Protein AF-A0A1H8T013-F1 (afdb_monomer_lite)

Organism: NCBI:txid310780

Structure (mmCIF, N/CA/C/O backbone):
data_AF-A0A1H8T013-F1
#
_entry.id   AF-A0A1H8T013-F1
#
loop_
_atom_site.group_PDB
_atom_site.id
_atom_site.type_symbol
_atom_site.label_atom_id
_atom_site.label_alt_id
_atom_site.label_comp_id
_atom_site.label_asym_id
_atom_site.label_entity_id
_atom_site.label_seq_id
_atom_site.pdbx_PDB_ins_code
_atom_site.Cartn_x
_atom_site.Cartn_y
_atom_site.Cartn_z
_atom_site.occupancy
_atom_site.B_iso_or_equiv
_atom_site.auth_seq_id
_atom_site.auth_comp_id
_atom_site.auth_asym_id
_atom_site.auth_atom_id
_atom_site.pdbx_PDB_model_num
ATOM 1 N N . MET A 1 1 ? -24.773 12.239 -1.784 1.00 39.53 1 MET A N 1
ATOM 2 C CA . MET A 1 1 ? -23.757 11.631 -2.668 1.00 39.53 1 MET A CA 1
ATOM 3 C C . MET A 1 1 ? -22.928 10.691 -1.816 1.00 39.53 1 MET A C 1
ATOM 5 O O . MET A 1 1 ? -22.227 11.164 -0.933 1.00 39.53 1 MET A O 1
ATOM 9 N N . THR A 1 2 ? -23.080 9.380 -1.981 1.00 47.06 2 THR A N 1
ATOM 10 C CA . THR A 1 2 ? -22.228 8.392 -1.308 1.00 47.06 2 THR A CA 1
ATOM 11 C C . THR A 1 2 ? -20.839 8.498 -1.925 1.00 47.06 2 THR A C 1
ATOM 13 O O . THR A 1 2 ? -20.677 8.223 -3.112 1.00 47.06 2 THR A O 1
ATOM 16 N N . ALA A 1 3 ? -19.857 8.979 -1.161 1.00 61.69 3 ALA A N 1
ATOM 17 C CA . ALA A 1 3 ? -18.471 8.973 -1.610 1.00 61.69 3 ALA A CA 1
ATOM 18 C C . ALA A 1 3 ? -18.067 7.518 -1.894 1.00 61.69 3 ALA A C 1
ATOM 20 O O . ALA A 1 3 ? -18.310 6.637 -1.067 1.00 61.69 3 ALA A O 1
ATOM 21 N N . ALA A 1 4 ? -17.520 7.257 -3.082 1.00 76.56 4 ALA A N 1
ATOM 22 C CA . ALA A 1 4 ? -17.025 5.932 -3.427 1.00 76.56 4 ALA A CA 1
ATOM 23 C C . ALA A 1 4 ? -15.920 5.518 -2.441 1.00 76.56 4 ALA A C 1
ATOM 25 O O . ALA A 1 4 ? -15.137 6.361 -1.997 1.00 76.56 4 ALA A O 1
ATOM 26 N N . ALA A 1 5 ? -15.865 4.231 -2.090 1.00 85.50 5 ALA A N 1
ATOM 27 C CA . ALA A 1 5 ? -14.829 3.713 -1.203 1.00 85.50 5 ALA A CA 1
ATOM 28 C C . ALA A 1 5 ? -13.432 3.985 -1.798 1.00 85.50 5 ALA A C 1
ATOM 30 O O . ALA A 1 5 ? -13.254 3.837 -3.013 1.00 85.50 5 ALA A O 1
ATOM 31 N N . PRO A 1 6 ? -12.441 4.374 -0.979 1.00 91.62 6 PRO A N 1
ATOM 32 C CA . PRO A 1 6 ? -11.098 4.622 -1.475 1.00 91.62 6 PRO A CA 1
ATOM 33 C C . PRO A 1 6 ? -10.482 3.332 -2.022 1.00 91.62 6 PRO A C 1
ATOM 35 O O . PRO A 1 6 ? -10.734 2.224 -1.539 1.00 91.62 6 PRO A O 1
ATOM 38 N N . THR A 1 7 ? -9.673 3.486 -3.067 1.00 95.00 7 THR A N 1
ATOM 39 C CA . THR A 1 7 ? -8.951 2.384 -3.706 1.00 95.00 7 THR A CA 1
ATOM 40 C C . THR A 1 7 ? -7.488 2.759 -3.868 1.00 95.00 7 THR A C 1
ATOM 42 O O . THR A 1 7 ? -7.144 3.935 -4.005 1.00 95.00 7 THR A O 1
ATOM 45 N N . VAL A 1 8 ? -6.610 1.757 -3.858 1.00 95.12 8 VAL A N 1
ATOM 46 C CA . VAL A 1 8 ? -5.171 1.981 -4.028 1.00 95.12 8 VAL A CA 1
ATOM 47 C C . VAL A 1 8 ? -4.845 2.575 -5.405 1.00 95.12 8 VAL A C 1
ATOM 49 O O . VAL A 1 8 ? -4.086 3.538 -5.441 1.00 95.12 8 VAL A O 1
ATOM 52 N N . PRO A 1 9 ? -5.450 2.134 -6.528 1.00 94.19 9 PRO A N 1
ATOM 53 C CA . PRO A 1 9 ? -5.269 2.811 -7.812 1.00 94.19 9 PRO A CA 1
ATOM 54 C C . PRO A 1 9 ? -5.625 4.304 -7.779 1.00 94.19 9 PRO A C 1
ATOM 56 O O . PRO A 1 9 ? -4.889 5.108 -8.341 1.00 94.19 9 PRO A O 1
ATOM 59 N N . ALA A 1 10 ? -6.700 4.691 -7.080 1.00 93.81 10 ALA A N 1
ATOM 60 C CA . ALA A 1 10 ? -7.063 6.102 -6.933 1.00 93.81 10 ALA A CA 1
ATOM 61 C C . ALA A 1 10 ? -6.021 6.882 -6.112 1.00 93.81 10 ALA A C 1
ATOM 63 O O . ALA A 1 10 ? -5.616 7.964 -6.517 1.00 93.81 10 ALA A O 1
ATOM 64 N N . LEU A 1 11 ? -5.518 6.308 -5.011 1.00 95.12 11 LEU A N 1
ATOM 65 C CA . LEU A 1 11 ? -4.422 6.894 -4.224 1.00 95.12 11 LEU A CA 1
ATOM 66 C C . LEU A 1 11 ? -3.159 7.139 -5.070 1.00 95.12 11 LEU A C 1
ATOM 68 O O . LEU A 1 11 ? -2.476 8.151 -4.900 1.00 95.12 11 LEU A O 1
ATOM 72 N N . LEU A 1 12 ? -2.818 6.199 -5.954 1.00 94.50 12 LEU A N 1
ATOM 73 C CA . LEU A 1 12 ? -1.638 6.306 -6.815 1.00 94.50 12 LEU A CA 1
ATOM 74 C C . LEU A 1 12 ? -1.825 7.344 -7.927 1.00 94.50 12 LEU A C 1
ATOM 76 O O . LEU A 1 12 ? -0.888 8.073 -8.235 1.00 94.50 12 LEU A O 1
ATOM 80 N N . ALA A 1 13 ? -3.035 7.457 -8.476 1.00 93.38 13 ALA A N 1
ATOM 81 C CA . ALA A 1 13 ? -3.362 8.436 -9.509 1.00 93.38 13 ALA A CA 1
ATOM 82 C C . ALA A 1 13 ? -3.541 9.870 -8.974 1.00 93.38 13 ALA A C 1
ATOM 84 O O . ALA A 1 13 ? -3.478 10.817 -9.755 1.00 93.38 13 ALA A O 1
ATOM 85 N N . GLU A 1 14 ? -3.770 10.045 -7.669 1.00 94.06 14 GLU A N 1
ATOM 86 C CA . GLU A 1 14 ? -4.036 11.357 -7.075 1.00 94.06 14 GLU A CA 1
ATOM 87 C C . GLU A 1 14 ? -2.832 12.305 -7.215 1.00 94.06 14 GLU A C 1
ATOM 89 O O . GLU A 1 14 ? -1.681 11.948 -6.923 1.00 94.06 14 GLU A O 1
ATOM 94 N N . GLU A 1 15 ? -3.091 13.549 -7.611 1.00 92.69 15 GLU A N 1
ATOM 95 C CA . GLU A 1 15 ? -2.061 14.580 -7.663 1.00 92.69 15 GLU A CA 1
ATOM 96 C C . GLU A 1 15 ? -1.769 15.110 -6.251 1.00 92.69 15 GLU A C 1
ATOM 98 O O . GLU A 1 15 ? -2.650 15.568 -5.520 1.00 92.69 15 GLU A O 1
ATOM 103 N N . LEU A 1 16 ? -0.505 15.031 -5.827 1.00 91.81 16 LEU A N 1
ATOM 104 C CA . LEU A 1 16 ? -0.115 15.500 -4.501 1.00 91.81 16 LEU A CA 1
ATOM 105 C C . LEU A 1 16 ? 0.118 17.008 -4.508 1.00 91.81 16 LEU A C 1
ATOM 107 O O . LEU A 1 16 ? 0.908 17.505 -5.309 1.00 91.81 16 LEU A O 1
ATOM 111 N N . SER A 1 17 ? -0.470 17.707 -3.531 1.00 91.25 17 SER A N 1
ATOM 112 C CA . SER A 1 17 ? -0.214 19.127 -3.291 1.00 91.25 17 SER A CA 1
ATOM 113 C C . SER A 1 17 ? 1.295 19.415 -3.217 1.00 91.25 17 SER A C 1
ATOM 115 O O . SER A 1 17 ? 1.960 18.888 -2.319 1.00 91.25 17 SER A O 1
ATOM 117 N N . PRO A 1 18 ? 1.857 20.254 -4.110 1.00 88.31 18 PRO A N 1
ATOM 118 C CA . PRO A 1 18 ? 3.301 20.489 -4.186 1.00 88.31 18 PRO A CA 1
ATOM 119 C C . PRO A 1 18 ? 3.900 21.046 -2.892 1.00 88.31 18 PRO A C 1
ATOM 121 O O . PRO A 1 18 ? 5.016 20.694 -2.520 1.00 88.31 18 PRO A O 1
ATOM 124 N N . SER A 1 19 ? 3.145 21.884 -2.181 1.00 91.94 19 SER A N 1
ATOM 125 C CA . SER A 1 19 ? 3.585 22.565 -0.961 1.00 91.94 19 SER A CA 1
ATOM 126 C C . SER A 1 19 ? 3.432 21.724 0.309 1.00 91.94 19 SER A C 1
ATOM 128 O O . SER A 1 19 ? 4.033 22.055 1.329 1.00 91.94 19 SER A O 1
ATOM 130 N N . ARG A 1 20 ? 2.643 20.640 0.276 1.00 91.94 20 ARG A N 1
ATOM 131 C CA . ARG A 1 20 ? 2.337 19.788 1.443 1.00 91.94 20 ARG A CA 1
ATOM 132 C C . ARG A 1 20 ? 2.311 18.298 1.084 1.00 91.94 20 ARG A C 1
ATOM 134 O O . ARG A 1 20 ? 1.490 17.555 1.608 1.00 91.94 20 ARG A O 1
ATOM 141 N N . ARG A 1 21 ? 3.208 17.844 0.199 1.00 91.56 21 ARG A N 1
ATOM 142 C CA . ARG A 1 21 ? 3.173 16.484 -0.383 1.00 91.56 21 ARG A CA 1
ATOM 143 C C . ARG A 1 21 ? 3.045 15.365 0.654 1.00 91.56 21 ARG A C 1
ATOM 145 O O . ARG A 1 21 ? 2.189 14.504 0.493 1.00 91.56 21 ARG A O 1
ATOM 152 N N . ALA A 1 22 ? 3.881 15.381 1.695 1.00 89.38 22 ALA A N 1
ATOM 153 C CA . ALA A 1 22 ? 3.889 14.338 2.725 1.00 89.38 22 ALA A CA 1
ATOM 154 C C . ALA A 1 22 ? 2.581 14.322 3.528 1.00 89.38 22 ALA A C 1
ATOM 156 O O . ALA A 1 22 ? 1.923 13.292 3.614 1.00 89.38 22 ALA A O 1
ATOM 157 N N . GLN A 1 23 ? 2.158 15.484 4.023 1.00 93.12 23 GLN A N 1
ATOM 158 C CA . GLN A 1 23 ? 0.925 15.602 4.795 1.00 93.12 23 GLN A CA 1
ATOM 159 C C . GLN A 1 23 ? -0.316 15.274 3.958 1.00 93.12 23 GLN A C 1
ATOM 161 O O . GLN A 1 23 ? -1.207 14.581 4.430 1.00 93.12 23 GLN A O 1
ATOM 166 N N . HIS A 1 24 ? -0.362 15.713 2.698 1.00 94.75 24 HIS A N 1
ATOM 167 C CA . HIS A 1 24 ? -1.460 15.364 1.803 1.00 94.75 24 HIS A CA 1
ATOM 168 C C . HIS A 1 24 ? -1.506 13.852 1.554 1.00 94.75 24 HIS A C 1
ATOM 170 O O . HIS A 1 24 ? -2.574 13.256 1.583 1.00 94.75 24 HIS A O 1
ATOM 176 N N . LEU A 1 25 ? -0.355 13.195 1.379 1.00 94.88 25 LEU A N 1
ATOM 177 C CA . LEU A 1 25 ? -0.296 11.740 1.244 1.00 94.88 25 LEU A CA 1
ATOM 178 C C . LEU A 1 25 ? -0.791 11.014 2.508 1.00 94.88 25 LEU A C 1
ATOM 180 O O . LEU A 1 25 ? -1.499 10.015 2.390 1.00 94.88 25 LEU A O 1
ATOM 184 N N . GLU A 1 26 ? -0.459 11.511 3.700 1.00 94.06 26 GLU A N 1
ATOM 185 C CA . GLU A 1 26 ? -0.996 10.987 4.964 1.00 94.06 26 GLU A CA 1
ATOM 186 C C . GLU A 1 26 ? -2.520 11.152 5.043 1.00 94.06 26 GLU A C 1
ATOM 188 O O . GLU A 1 26 ? -3.220 10.195 5.370 1.00 94.06 26 GLU A O 1
ATOM 193 N N . GLU A 1 27 ? -3.050 12.320 4.664 1.00 94.69 27 GLU A N 1
ATOM 194 C CA . GLU A 1 27 ? -4.494 12.581 4.583 1.00 94.69 27 GLU A CA 1
ATOM 195 C C . GLU A 1 27 ? -5.192 11.619 3.602 1.00 94.69 27 GLU A C 1
ATOM 197 O O . GLU A 1 27 ? -6.281 11.115 3.886 1.00 94.69 27 GLU A O 1
ATOM 202 N N . LEU A 1 28 ? -4.561 11.311 2.463 1.00 95.25 28 LEU A N 1
ATOM 203 C CA . LEU A 1 28 ? -5.073 10.325 1.510 1.00 95.25 28 LEU A CA 1
ATOM 204 C C . LEU A 1 28 ? -5.043 8.900 2.084 1.00 95.25 28 LEU A C 1
ATOM 206 O O . LEU A 1 28 ? -6.017 8.165 1.927 1.00 95.25 28 LEU A O 1
ATOM 210 N N . CYS A 1 29 ? -3.968 8.511 2.776 1.00 95.75 29 CYS A N 1
ATOM 211 C CA . CYS A 1 29 ? -3.873 7.208 3.444 1.00 95.75 29 CYS A CA 1
ATOM 212 C C . CYS A 1 29 ? -4.914 7.072 4.564 1.00 95.75 29 CYS A C 1
ATOM 214 O O . CYS A 1 29 ? -5.523 6.014 4.722 1.00 95.75 29 CYS A O 1
ATOM 216 N N . ALA A 1 30 ? -5.194 8.161 5.284 1.00 95.31 30 ALA A N 1
ATOM 217 C CA . ALA A 1 30 ? -6.197 8.191 6.337 1.00 95.31 30 ALA A CA 1
ATOM 218 C C . ALA A 1 30 ? -7.605 7.841 5.831 1.00 95.31 30 ALA A C 1
ATOM 220 O O . ALA A 1 30 ? -8.397 7.309 6.609 1.00 95.31 30 ALA A O 1
ATOM 221 N N . ARG A 1 31 ? -7.908 8.037 4.536 1.00 94.69 31 ARG A N 1
ATOM 222 C CA . ARG A 1 31 ? -9.196 7.640 3.932 1.00 94.69 31 ARG A CA 1
ATOM 223 C C . ARG A 1 31 ? -9.451 6.131 4.012 1.00 94.69 31 ARG A C 1
ATOM 225 O O . ARG A 1 31 ? -10.605 5.727 4.064 1.00 94.69 31 ARG A O 1
ATOM 232 N N . PHE A 1 32 ? -8.403 5.307 4.059 1.00 94.62 32 PHE A N 1
ATOM 233 C CA . PHE A 1 32 ? -8.524 3.849 4.197 1.00 94.62 32 PHE A CA 1
ATOM 234 C C . PHE A 1 32 ? -8.865 3.406 5.628 1.00 94.62 32 PHE A C 1
ATOM 236 O O . PHE A 1 32 ? -9.177 2.237 5.858 1.00 94.62 32 PHE A O 1
ATOM 243 N N . THR A 1 33 ? -8.818 4.320 6.600 1.00 94.25 33 THR A N 1
ATOM 244 C CA . THR A 1 33 ? -9.177 4.020 7.988 1.00 94.25 33 THR A CA 1
ATOM 245 C C . THR A 1 33 ? -10.658 3.657 8.070 1.00 94.25 33 THR A C 1
ATOM 247 O O . THR A 1 33 ? -11.517 4.411 7.621 1.00 94.25 33 THR A O 1
ATOM 250 N N . GLY A 1 34 ? -10.965 2.495 8.647 1.00 88.25 34 GLY A N 1
ATOM 251 C CA . GLY A 1 34 ? -12.335 1.976 8.743 1.00 88.25 34 GLY A CA 1
ATOM 252 C C . GLY A 1 34 ? -12.788 1.142 7.539 1.00 88.25 34 GLY A C 1
ATOM 253 O O . GLY A 1 34 ? -13.866 0.552 7.588 1.00 88.25 34 GLY A O 1
ATOM 254 N N . GLN A 1 35 ? -11.972 1.028 6.487 1.00 91.12 35 GLN A N 1
ATOM 255 C CA . GLN A 1 35 ? -12.196 0.049 5.424 1.00 91.12 35 GLN A CA 1
ATOM 256 C C . GLN A 1 35 ? -11.738 -1.345 5.887 1.00 91.12 35 GLN A C 1
ATOM 258 O O . GLN A 1 35 ? -10.725 -1.449 6.585 1.00 91.12 35 GLN A O 1
ATOM 263 N N . PRO A 1 36 ? -12.429 -2.434 5.492 1.00 94.06 36 PRO A N 1
ATOM 264 C CA . PRO A 1 36 ? -11.936 -3.783 5.741 1.00 94.06 36 PRO A CA 1
ATOM 265 C C . PRO A 1 36 ? -10.532 -3.963 5.160 1.00 94.06 36 PRO A C 1
ATOM 267 O O . PRO A 1 36 ? -10.309 -3.709 3.973 1.00 94.06 36 PRO A O 1
ATOM 270 N N . LEU A 1 37 ? -9.597 -4.416 5.996 1.00 93.94 37 LEU A N 1
ATOM 271 C CA . LEU A 1 37 ? -8.188 -4.550 5.628 1.00 93.94 37 LEU A CA 1
ATOM 272 C C . LEU A 1 37 ? -8.001 -5.427 4.383 1.00 93.94 37 LEU A C 1
ATOM 274 O O . LEU A 1 37 ? -7.237 -5.063 3.490 1.00 93.94 37 LEU A O 1
ATOM 278 N N . ASP A 1 38 ? -8.746 -6.530 4.284 1.00 94.06 38 ASP A N 1
ATOM 279 C CA . ASP A 1 38 ? -8.688 -7.452 3.145 1.00 94.06 38 ASP A CA 1
ATOM 280 C C . ASP A 1 38 ? -9.050 -6.772 1.819 1.00 94.06 38 ASP A C 1
ATOM 282 O O . ASP A 1 38 ? -8.417 -7.032 0.795 1.00 94.06 38 ASP A O 1
ATOM 286 N N . THR A 1 39 ? -10.009 -5.841 1.833 1.00 94.62 39 THR A N 1
ATOM 287 C CA . THR A 1 39 ? -10.392 -5.059 0.649 1.00 94.62 39 THR A CA 1
ATOM 288 C C . THR A 1 39 ? -9.243 -4.165 0.194 1.00 94.62 39 THR A C 1
ATOM 290 O O . THR A 1 39 ? -8.918 -4.118 -0.995 1.00 94.62 39 THR A O 1
ATOM 293 N N . THR A 1 40 ? -8.591 -3.478 1.134 1.00 95.50 40 THR A N 1
ATOM 294 C CA . THR A 1 40 ? -7.448 -2.609 0.829 1.00 95.50 40 THR A CA 1
ATOM 295 C C . THR A 1 40 ? -6.255 -3.418 0.325 1.00 95.50 40 THR A C 1
ATOM 297 O O . THR A 1 40 ? -5.623 -3.032 -0.657 1.00 95.50 40 THR A O 1
ATOM 300 N N . VAL A 1 41 ? -5.981 -4.577 0.933 1.00 96.19 41 VAL A N 1
ATOM 301 C CA . VAL A 1 41 ? -4.914 -5.498 0.507 1.00 96.19 41 VAL A CA 1
ATOM 302 C C . VAL A 1 41 ? -5.183 -6.062 -0.889 1.00 96.19 41 VAL A C 1
ATOM 304 O O . VAL A 1 41 ? -4.273 -6.096 -1.717 1.00 96.19 41 VAL A O 1
ATOM 307 N N . ALA A 1 42 ? -6.419 -6.464 -1.188 1.00 95.75 42 ALA A N 1
ATOM 308 C CA . ALA A 1 42 ? -6.795 -6.923 -2.523 1.00 95.75 42 ALA A CA 1
ATOM 309 C C . ALA A 1 42 ? -6.618 -5.812 -3.573 1.00 95.75 42 ALA A C 1
ATOM 311 O O . ALA A 1 42 ? -6.047 -6.052 -4.637 1.00 95.75 42 ALA A O 1
ATOM 312 N N . SER A 1 43 ? -7.034 -4.581 -3.250 1.00 95.19 43 SER A N 1
ATOM 313 C CA . SER A 1 43 ? -6.843 -3.413 -4.119 1.00 95.19 43 SER A CA 1
ATOM 314 C C . SER A 1 43 ? -5.361 -3.096 -4.352 1.00 95.19 43 SER A C 1
ATOM 316 O O . SER A 1 43 ? -4.970 -2.811 -5.484 1.00 95.19 43 SER A O 1
ATOM 318 N N . LEU A 1 44 ? -4.529 -3.20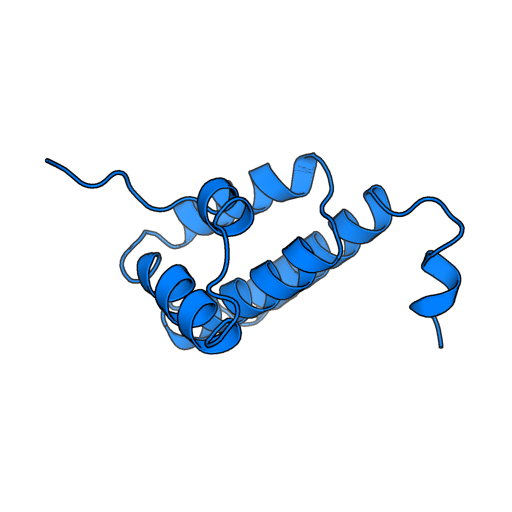1 -3.311 1.00 95.75 44 LEU A N 1
ATOM 319 C CA . LEU A 1 44 ? -3.079 -3.040 -3.406 1.00 95.75 44 LEU A CA 1
ATOM 320 C C . LEU A 1 44 ? -2.477 -4.083 -4.350 1.00 95.75 44 LEU A C 1
ATOM 322 O O . LEU A 1 44 ? -1.782 -3.726 -5.297 1.00 95.75 44 LEU A O 1
ATOM 326 N N . ARG A 1 45 ? -2.780 -5.366 -4.140 1.00 96.00 45 ARG A N 1
ATOM 327 C CA . ARG A 1 45 ? -2.249 -6.466 -4.961 1.00 96.00 45 ARG A CA 1
ATOM 328 C C . ARG A 1 45 ? -2.645 -6.356 -6.427 1.00 96.00 45 ARG A C 1
ATOM 330 O O . ARG A 1 45 ? -1.816 -6.616 -7.296 1.00 96.00 45 ARG A O 1
ATOM 337 N N . ALA A 1 46 ? -3.872 -5.917 -6.703 1.00 92.88 46 ALA A N 1
ATOM 338 C CA . ALA A 1 46 ? -4.313 -5.637 -8.064 1.00 92.88 46 ALA A CA 1
ATOM 339 C C . ALA A 1 46 ? -3.454 -4.546 -8.730 1.00 92.88 46 ALA A C 1
ATOM 341 O O . ALA A 1 46 ? -3.050 -4.707 -9.880 1.00 92.88 46 ALA A O 1
ATOM 342 N N . ALA A 1 47 ? -3.104 -3.478 -8.002 1.00 91.94 47 ALA A N 1
ATOM 343 C CA . ALA A 1 47 ? -2.218 -2.430 -8.512 1.00 91.94 47 ALA A CA 1
ATOM 344 C C . ALA A 1 47 ? -0.780 -2.933 -8.755 1.00 91.94 47 ALA A C 1
ATOM 346 O O . ALA A 1 47 ? -0.128 -2.515 -9.707 1.00 91.94 47 ALA A O 1
ATOM 347 N N . LEU A 1 48 ? -0.284 -3.870 -7.939 1.00 93.25 48 LEU A N 1
ATOM 348 C CA . LEU A 1 48 ? 1.061 -4.440 -8.098 1.00 93.25 48 LEU A CA 1
ATOM 349 C C . LEU A 1 48 ? 1.210 -5.388 -9.295 1.00 93.25 48 LEU A C 1
ATOM 351 O O . LEU A 1 48 ? 2.339 -5.627 -9.742 1.00 93.25 48 LEU A O 1
ATOM 355 N N . ALA A 1 49 ? 0.108 -5.951 -9.798 1.00 90.25 49 ALA A N 1
ATOM 356 C CA . ALA A 1 49 ? 0.129 -6.931 -10.882 1.00 90.25 49 ALA A CA 1
ATOM 357 C C . ALA A 1 49 ? 0.712 -6.357 -12.186 1.00 90.25 49 ALA A C 1
ATOM 359 O O . ALA A 1 49 ? 1.397 -7.069 -12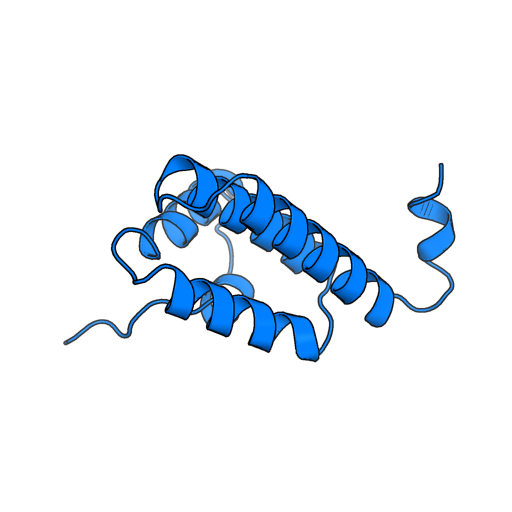.914 1.00 90.25 49 ALA A O 1
ATOM 360 N N . VAL A 1 50 ? 0.498 -5.063 -12.443 1.00 82.62 50 VAL A N 1
ATOM 361 C CA . VAL A 1 50 ? 0.966 -4.365 -13.655 1.00 82.62 50 VAL A CA 1
ATOM 362 C C . VAL A 1 50 ? 2.369 -3.758 -13.522 1.00 82.62 50 VAL A C 1
ATOM 364 O O . VAL A 1 50 ? 2.905 -3.231 -14.492 1.00 82.62 50 VAL A O 1
ATOM 367 N N . GLY A 1 51 ? 2.982 -3.847 -12.337 1.00 85.50 51 GLY A N 1
ATOM 368 C CA . GLY A 1 51 ? 4.247 -3.179 -12.029 1.00 85.50 51 GLY A CA 1
ATOM 369 C C . GLY A 1 51 ? 4.069 -1.689 -11.720 1.00 85.50 51 GLY A C 1
ATOM 370 O O . GLY A 1 51 ? 3.170 -1.011 -12.222 1.00 85.50 51 GLY A O 1
ATOM 371 N N . ILE A 1 52 ? 4.946 -1.151 -10.877 1.00 91.12 52 ILE A N 1
ATOM 372 C CA . ILE A 1 52 ? 4.794 0.197 -10.306 1.00 91.12 52 ILE A CA 1
ATOM 373 C C . ILE A 1 52 ? 6.061 1.031 -10.485 1.00 91.12 52 ILE A C 1
ATOM 375 O O . ILE A 1 52 ? 7.156 0.482 -10.584 1.00 91.12 52 ILE A O 1
ATOM 379 N N . GLY A 1 53 ? 5.911 2.356 -10.560 1.00 90.69 53 GLY A N 1
ATOM 380 C CA . GLY A 1 53 ? 7.053 3.273 -10.615 1.00 90.69 53 GLY A CA 1
ATOM 381 C C . GLY A 1 53 ? 7.630 3.593 -9.231 1.00 90.69 53 GLY A C 1
ATOM 382 O O . GLY A 1 53 ? 7.063 3.240 -8.197 1.00 90.69 53 GLY A O 1
ATOM 383 N N . MET A 1 54 ? 8.737 4.341 -9.193 1.00 89.56 54 MET A N 1
ATOM 384 C CA . MET A 1 54 ? 9.383 4.742 -7.931 1.00 89.56 54 MET A CA 1
ATOM 385 C C . MET A 1 54 ? 8.544 5.701 -7.073 1.00 89.56 54 MET A C 1
ATOM 387 O O . MET A 1 54 ? 8.672 5.718 -5.847 1.00 89.56 54 MET A O 1
ATOM 391 N N . GLU A 1 55 ? 7.687 6.526 -7.679 1.00 91.19 55 GLU A N 1
ATOM 392 C CA . GLU A 1 55 ? 6.756 7.351 -6.903 1.00 91.19 55 GLU A CA 1
ATOM 393 C C . GLU A 1 55 ? 5.674 6.497 -6.237 1.00 91.19 55 GLU A C 1
ATOM 395 O O . GLU A 1 55 ? 5.452 6.639 -5.033 1.00 91.19 55 GLU A O 1
ATOM 400 N N . ASP A 1 56 ? 5.083 5.565 -6.982 1.00 94.00 56 ASP A N 1
ATOM 401 C CA . ASP A 1 56 ? 4.101 4.615 -6.462 1.00 94.00 56 ASP A CA 1
ATOM 402 C C . ASP A 1 56 ? 4.690 3.781 -5.324 1.00 94.00 56 ASP A C 1
ATOM 404 O O . ASP A 1 56 ? 4.072 3.646 -4.273 1.00 94.00 56 ASP A O 1
ATOM 408 N N . PHE A 1 57 ? 5.925 3.296 -5.485 1.00 93.12 57 PHE A N 1
ATOM 409 C CA . PHE A 1 57 ? 6.665 2.587 -4.441 1.00 93.12 57 PHE A CA 1
ATOM 410 C C . PHE A 1 57 ? 6.694 3.363 -3.120 1.00 93.12 57 PHE A C 1
ATOM 412 O O . PHE A 1 57 ? 6.313 2.837 -2.070 1.00 93.12 57 PHE A O 1
ATOM 419 N N . ARG A 1 58 ? 7.087 4.643 -3.171 1.00 92.56 58 ARG A N 1
ATOM 420 C CA . ARG A 1 58 ? 7.135 5.510 -1.985 1.00 92.56 58 ARG A CA 1
ATOM 421 C C . ARG A 1 58 ? 5.749 5.699 -1.372 1.00 92.56 58 ARG A C 1
ATOM 423 O O . ARG A 1 58 ? 5.610 5.588 -0.155 1.00 92.56 58 ARG A O 1
ATOM 430 N N . ARG A 1 59 ? 4.721 5.932 -2.196 1.00 96.12 59 ARG A N 1
ATOM 431 C CA . ARG A 1 59 ? 3.329 6.080 -1.735 1.00 96.12 59 ARG A CA 1
ATOM 432 C C . ARG A 1 59 ? 2.818 4.810 -1.047 1.00 96.12 59 ARG A C 1
ATOM 434 O O . ARG A 1 59 ? 2.238 4.890 0.034 1.00 96.12 59 ARG A O 1
ATOM 441 N N . LEU A 1 60 ? 3.087 3.636 -1.619 1.00 96.38 60 LEU A N 1
ATOM 442 C CA . LEU A 1 60 ? 2.665 2.352 -1.055 1.00 96.38 60 LEU A CA 1
ATOM 443 C C . LEU A 1 60 ? 3.383 2.018 0.255 1.00 96.38 60 LEU A C 1
ATOM 445 O O . LEU A 1 60 ? 2.767 1.439 1.143 1.00 96.38 60 LEU A O 1
ATOM 449 N N . HIS A 1 61 ? 4.644 2.420 0.431 1.00 95.31 61 HIS A N 1
ATOM 450 C CA . HIS A 1 61 ? 5.338 2.267 1.715 1.00 95.31 61 HIS A CA 1
ATOM 451 C C . HIS A 1 61 ? 4.690 3.085 2.841 1.00 95.31 61 HIS A C 1
ATOM 453 O O . HIS A 1 61 ? 4.579 2.597 3.972 1.00 95.31 61 HIS A O 1
ATOM 459 N N . VAL A 1 62 ? 4.227 4.301 2.534 1.00 96.12 62 VAL A N 1
ATOM 460 C CA . VAL A 1 62 ? 3.461 5.123 3.484 1.00 96.12 62 VAL A CA 1
ATOM 461 C C . VAL A 1 62 ? 2.122 4.456 3.792 1.00 96.12 62 VAL A C 1
ATOM 463 O O . VAL A 1 62 ? 1.801 4.275 4.965 1.00 96.12 62 VAL A O 1
ATOM 466 N N . LEU A 1 63 ? 1.401 3.979 2.771 1.00 97.12 63 LEU A N 1
ATOM 467 C CA . LEU A 1 63 ? 0.148 3.248 2.968 1.00 97.12 63 LEU A CA 1
ATOM 468 C C . LEU A 1 63 ? 0.342 1.998 3.839 1.00 97.12 63 LEU A C 1
ATOM 470 O O . LEU A 1 63 ? -0.406 1.805 4.787 1.00 97.12 63 LEU A O 1
ATOM 474 N N . ILE A 1 64 ? 1.353 1.163 3.579 1.00 97.06 64 ILE A N 1
ATOM 475 C CA . ILE A 1 64 ? 1.620 -0.046 4.381 1.00 97.06 64 ILE A CA 1
ATOM 476 C C . ILE A 1 64 ? 1.910 0.318 5.840 1.00 97.06 64 ILE A C 1
ATOM 478 O O . ILE A 1 64 ? 1.447 -0.368 6.753 1.00 97.06 64 ILE A O 1
ATOM 482 N N . SER A 1 65 ? 2.651 1.403 6.068 1.00 96.31 65 SER A N 1
ATOM 483 C CA . SER A 1 65 ? 2.921 1.897 7.421 1.00 96.31 65 SER A CA 1
ATOM 484 C C . SER A 1 65 ? 1.634 2.382 8.098 1.00 96.31 65 SER A C 1
ATOM 486 O O . SER A 1 65 ? 1.390 2.050 9.256 1.00 96.31 65 SER A O 1
ATOM 488 N N . HIS A 1 66 ? 0.754 3.071 7.366 1.00 96.62 66 HIS A N 1
ATOM 489 C CA . HIS A 1 66 ? -0.576 3.449 7.854 1.00 96.62 66 HIS A CA 1
ATOM 490 C C . HIS A 1 66 ? -1.438 2.229 8.200 1.00 96.62 66 HIS A C 1
ATOM 492 O O . HIS A 1 66 ? -2.049 2.182 9.266 1.00 96.62 66 HIS A O 1
ATOM 498 N N . LEU A 1 67 ? -1.451 1.199 7.349 1.00 96.31 67 LEU A N 1
ATOM 499 C CA . LEU A 1 67 ? -2.212 -0.027 7.603 1.00 96.31 67 LEU A CA 1
ATOM 500 C C . LEU A 1 67 ? -1.752 -0.728 8.887 1.00 96.31 67 LEU A C 1
ATOM 502 O O . LEU A 1 67 ? -2.586 -1.225 9.643 1.00 96.31 67 LEU A O 1
ATOM 506 N N . TYR A 1 68 ? -0.443 -0.732 9.147 1.00 97.12 68 TYR A N 1
ATOM 507 C CA . TYR A 1 68 ? 0.136 -1.263 10.380 1.00 97.12 68 TYR A CA 1
ATOM 508 C C . TYR A 1 68 ? -0.315 -0.474 11.615 1.00 97.12 68 TYR A C 1
ATOM 510 O O . TYR A 1 68 ? -0.809 -1.055 12.577 1.00 97.12 68 TYR A O 1
ATOM 518 N N . HIS A 1 69 ? -0.166 0.852 11.583 1.00 95.62 69 HIS A N 1
ATOM 519 C CA . HIS A 1 69 ? -0.389 1.691 12.761 1.00 95.62 69 HIS A CA 1
ATOM 520 C C . HIS A 1 69 ? -1.866 1.980 13.053 1.00 95.62 69 HIS A C 1
ATOM 522 O O . HIS A 1 69 ? -2.231 2.109 14.219 1.00 95.62 69 HIS A O 1
ATOM 528 N N . ALA A 1 70 ? -2.707 2.089 12.023 1.00 94.81 70 ALA A N 1
ATOM 529 C CA . ALA A 1 70 ? -4.078 2.585 12.154 1.00 94.81 70 ALA A CA 1
ATOM 530 C C . ALA A 1 70 ? -5.161 1.578 11.737 1.00 94.81 70 ALA A C 1
ATOM 532 O O . ALA A 1 70 ? -6.311 1.731 12.140 1.00 94.81 70 ALA A O 1
ATOM 533 N N . CYS A 1 71 ? -4.824 0.554 10.942 1.00 93.44 71 CYS A N 1
ATOM 534 C CA . CYS A 1 71 ? -5.812 -0.394 10.400 1.00 93.44 71 CYS A CA 1
ATOM 535 C C . CYS A 1 71 ? -5.640 -1.831 10.921 1.00 93.44 71 CYS A C 1
ATOM 537 O O . CYS A 1 71 ? -6.334 -2.735 10.462 1.00 93.44 71 CYS A O 1
ATOM 539 N N . GLY A 1 72 ? -4.721 -2.054 11.867 1.00 93.62 72 GLY A N 1
ATOM 540 C CA . GLY A 1 72 ? -4.518 -3.357 12.505 1.00 93.62 72 GLY A CA 1
ATOM 541 C C . GLY A 1 72 ? -3.825 -4.402 11.627 1.00 93.62 72 GLY A C 1
ATOM 542 O O . GLY A 1 72 ? -3.920 -5.594 11.917 1.00 93.62 72 GLY A O 1
ATOM 543 N N . ALA A 1 73 ? -3.126 -3.995 10.560 1.00 95.69 73 ALA A N 1
ATOM 544 C CA . ALA A 1 73 ? -2.314 -4.932 9.790 1.00 95.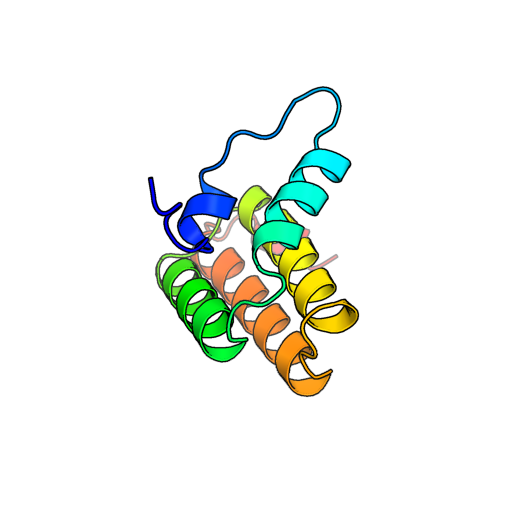69 73 ALA A CA 1
ATOM 545 C C . ALA A 1 73 ? -1.192 -5.506 10.663 1.00 95.69 73 ALA A C 1
ATOM 547 O O . ALA A 1 73 ? -0.530 -4.789 11.407 1.00 95.69 73 ALA A O 1
ATOM 548 N N . SER A 1 74 ? -0.953 -6.811 10.563 1.00 97.12 74 SER A N 1
ATOM 549 C CA . SER A 1 74 ? 0.079 -7.477 11.356 1.00 97.12 74 SER A CA 1
ATOM 550 C C . SER A 1 74 ? 1.487 -7.259 10.780 1.00 97.12 74 SER A C 1
ATOM 552 O O . SER A 1 74 ? 1.665 -6.957 9.595 1.00 97.12 74 SER A O 1
ATOM 554 N N . ILE A 1 75 ? 2.523 -7.458 11.603 1.00 96.25 75 ILE A N 1
ATOM 555 C CA . ILE A 1 75 ? 3.927 -7.407 11.150 1.00 96.25 75 ILE A CA 1
ATOM 556 C C . ILE A 1 75 ? 4.203 -8.424 10.021 1.00 96.25 75 ILE A C 1
ATOM 558 O O . ILE A 1 75 ? 4.794 -8.033 9.009 1.00 96.25 75 ILE A O 1
ATOM 562 N N . PRO A 1 76 ? 3.756 -9.698 10.109 1.00 97.88 76 PRO A N 1
ATOM 563 C CA . PRO A 1 76 ? 3.932 -10.645 9.010 1.00 97.88 76 PRO A CA 1
ATOM 564 C C . PRO A 1 76 ? 3.281 -10.167 7.709 1.00 97.88 76 PRO A C 1
ATOM 566 O O . PRO A 1 76 ? 3.906 -10.228 6.652 1.00 97.88 76 PRO A O 1
ATOM 569 N N . LEU A 1 77 ? 2.061 -9.622 7.783 1.00 96.44 77 LEU A N 1
ATOM 570 C CA . LEU A 1 77 ? 1.363 -9.107 6.607 1.00 96.44 77 LEU A CA 1
ATOM 571 C C . LEU A 1 77 ? 2.109 -7.924 5.983 1.00 96.44 77 LEU A C 1
ATOM 573 O O . LEU A 1 77 ? 2.337 -7.904 4.779 1.00 96.44 77 LEU A O 1
ATOM 577 N N . THR A 1 78 ? 2.531 -6.949 6.787 1.00 96.38 78 THR A N 1
ATOM 578 C CA . THR A 1 78 ? 3.233 -5.758 6.275 1.00 96.38 78 THR A CA 1
ATOM 579 C C . THR A 1 78 ? 4.586 -6.111 5.656 1.00 96.38 78 THR A C 1
ATOM 581 O O . THR A 1 78 ? 4.974 -5.504 4.659 1.00 96.38 78 THR A O 1
ATOM 584 N N . THR A 1 79 ? 5.268 -7.132 6.183 1.00 96.94 79 THR A N 1
ATOM 585 C CA . THR A 1 79 ? 6.492 -7.689 5.589 1.00 96.94 79 THR A CA 1
ATOM 586 C C . THR A 1 79 ? 6.213 -8.275 4.207 1.00 96.94 79 THR A C 1
ATOM 588 O O . THR A 1 79 ? 6.883 -7.901 3.248 1.00 96.94 79 THR A O 1
ATOM 591 N N . VAL A 1 80 ? 5.178 -9.116 4.080 1.00 97.69 80 VAL A N 1
ATOM 592 C CA . VAL A 1 80 ? 4.761 -9.692 2.789 1.00 97.69 80 VAL A CA 1
ATOM 593 C C . VAL A 1 80 ? 4.424 -8.593 1.780 1.00 97.69 80 VAL A C 1
ATOM 595 O O . VAL A 1 80 ? 4.938 -8.612 0.665 1.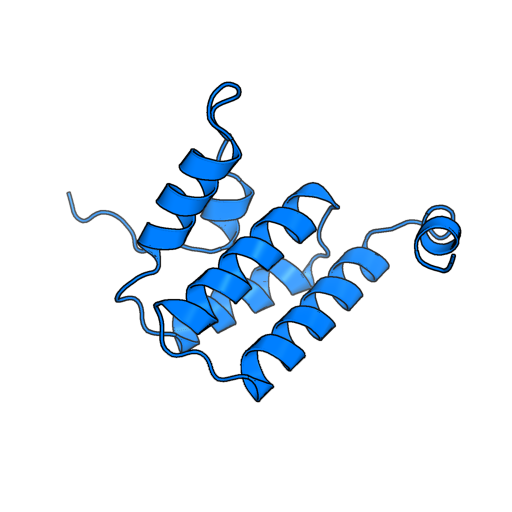00 97.69 80 VAL A O 1
ATOM 598 N N . LEU A 1 81 ? 3.632 -7.591 2.175 1.00 96.50 81 LEU A N 1
ATOM 599 C CA . L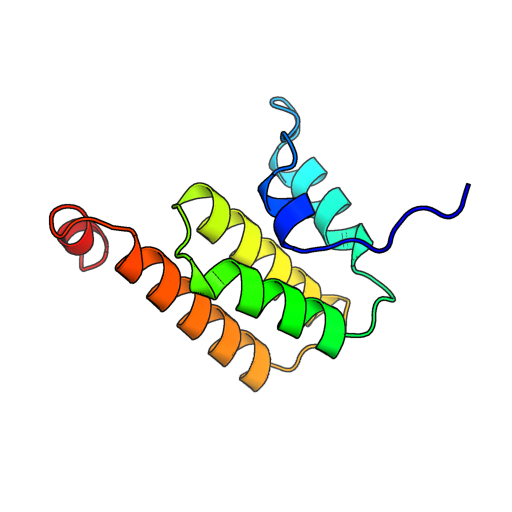EU A 1 81 ? 3.257 -6.484 1.289 1.00 96.50 81 LEU A CA 1
ATOM 600 C C . LEU A 1 81 ? 4.476 -5.680 0.823 1.00 96.50 81 LEU A C 1
ATOM 602 O O . LEU A 1 81 ? 4.566 -5.334 -0.351 1.00 96.50 81 LEU A O 1
ATOM 606 N N . ARG A 1 82 ? 5.445 -5.412 1.708 1.00 96.56 82 ARG A N 1
ATOM 607 C CA . ARG A 1 82 ? 6.701 -4.743 1.326 1.00 96.56 82 ARG A CA 1
ATOM 608 C C . ARG A 1 82 ? 7.487 -5.575 0.319 1.00 96.56 82 ARG A C 1
ATOM 610 O O . ARG A 1 82 ? 7.990 -5.021 -0.654 1.00 96.56 82 ARG A O 1
ATOM 617 N N . THR A 1 83 ? 7.582 -6.889 0.506 1.00 96.12 83 THR A N 1
ATOM 618 C CA . THR A 1 83 ? 8.233 -7.777 -0.468 1.00 96.12 83 THR A CA 1
ATOM 619 C C . THR A 1 83 ? 7.518 -7.751 -1.822 1.00 96.12 83 THR A C 1
ATOM 621 O O . THR A 1 83 ? 8.174 -7.606 -2.851 1.00 96.12 83 THR A O 1
ATOM 624 N N . GLU A 1 84 ? 6.183 -7.818 -1.835 1.00 95.81 84 GLU A N 1
ATOM 625 C CA . GLU A 1 84 ? 5.377 -7.737 -3.061 1.00 95.81 84 GLU A CA 1
ATOM 626 C C . GLU A 1 84 ? 5.582 -6.396 -3.793 1.00 95.81 84 GLU A C 1
ATOM 628 O O . GLU A 1 84 ? 5.733 -6.377 -5.017 1.00 95.81 84 GLU A O 1
ATOM 633 N N . VAL A 1 85 ? 5.641 -5.285 -3.049 1.00 95.69 85 VAL A N 1
ATOM 634 C CA . VAL A 1 85 ? 5.908 -3.936 -3.574 1.00 95.69 85 VAL A CA 1
ATOM 635 C C . VAL A 1 85 ? 7.303 -3.843 -4.203 1.00 95.69 85 VAL A C 1
ATOM 637 O O . VAL A 1 85 ? 7.428 -3.369 -5.330 1.00 95.69 85 VAL A O 1
ATOM 640 N N . ASN A 1 86 ? 8.343 -4.346 -3.529 1.00 92.75 86 ASN A N 1
ATOM 641 C CA . ASN A 1 86 ? 9.705 -4.374 -4.078 1.00 92.75 86 ASN A CA 1
ATOM 642 C C . ASN A 1 86 ? 9.777 -5.197 -5.373 1.00 92.75 86 ASN A C 1
ATOM 644 O O . ASN A 1 86 ? 10.349 -4.752 -6.367 1.00 92.75 86 ASN A O 1
ATOM 648 N N . ALA A 1 87 ? 9.136 -6.369 -5.397 1.00 92.19 87 ALA A N 1
ATOM 649 C CA . ALA A 1 87 ? 9.070 -7.193 -6.601 1.00 92.19 87 ALA A CA 1
ATOM 650 C C . ALA A 1 87 ? 8.333 -6.484 -7.752 1.00 92.19 87 ALA A C 1
ATOM 652 O O . ALA A 1 87 ? 8.686 -6.661 -8.915 1.00 92.19 87 ALA A O 1
ATOM 653 N N . ALA A 1 88 ? 7.311 -5.677 -7.451 1.00 91.06 88 ALA A N 1
ATOM 654 C CA . ALA A 1 88 ? 6.563 -4.927 -8.456 1.00 91.06 88 ALA A CA 1
ATOM 655 C C . ALA A 1 88 ? 7.352 -3.764 -9.072 1.00 91.06 88 ALA A C 1
ATOM 657 O O . ALA A 1 88 ? 7.165 -3.489 -10.257 1.00 91.06 88 ALA A O 1
ATOM 658 N N . VAL A 1 89 ? 8.231 -3.110 -8.304 1.00 90.69 89 VAL A N 1
ATOM 659 C CA . VAL A 1 89 ? 9.182 -2.123 -8.844 1.00 90.69 89 VAL A CA 1
ATOM 660 C C . VAL A 1 89 ? 10.170 -2.806 -9.779 1.00 90.69 89 VAL A C 1
ATOM 662 O O . VAL A 1 89 ? 10.316 -2.385 -10.923 1.00 90.69 89 VAL A O 1
ATOM 665 N N . ALA A 1 90 ? 10.769 -3.916 -9.339 1.00 84.69 90 ALA A N 1
ATOM 666 C CA . ALA A 1 90 ? 11.746 -4.657 -10.136 1.00 84.69 90 ALA A CA 1
ATOM 667 C C . ALA A 1 90 ? 11.176 -5.169 -11.473 1.00 84.69 90 ALA A C 1
ATOM 669 O O . ALA A 1 90 ? 11.908 -5.273 -12.448 1.00 84.69 90 ALA A O 1
ATOM 670 N N . ARG A 1 91 ? 9.865 -5.452 -11.550 1.00 83.25 91 ARG A N 1
ATOM 671 C CA . ARG A 1 91 ? 9.183 -5.822 -12.807 1.00 83.25 91 ARG A CA 1
ATOM 672 C C . ARG A 1 91 ? 9.081 -4.681 -13.822 1.00 83.25 91 ARG A C 1
ATOM 674 O O . ARG A 1 91 ? 8.927 -4.959 -15.006 1.00 83.25 91 ARG A O 1
ATOM 681 N N . ARG A 1 92 ? 9.078 -3.425 -13.364 1.00 76.69 92 ARG A N 1
ATOM 682 C CA . ARG A 1 92 ? 8.890 -2.238 -14.213 1.00 76.69 92 ARG A CA 1
ATOM 683 C C . ARG A 1 92 ? 10.203 -1.526 -14.535 1.00 76.69 92 ARG A C 1
ATOM 685 O O . ARG A 1 92 ? 10.241 -0.740 -15.475 1.00 76.69 92 ARG A O 1
ATOM 692 N N . GLN A 1 93 ? 11.253 -1.786 -13.765 1.00 63.00 93 GLN A N 1
ATOM 693 C CA . GLN A 1 93 ? 12.585 -1.285 -14.063 1.00 63.00 93 GLN A CA 1
ATOM 694 C C . GLN A 1 93 ? 13.205 -2.108 -15.197 1.00 63.00 93 GLN A C 1
ATOM 696 O O . GLN A 1 93 ? 13.417 -3.312 -15.061 1.00 63.00 93 GLN A O 1
ATOM 701 N N . ASP A 1 94 ? 13.505 -1.446 -16.317 1.00 55.06 94 ASP A N 1
ATOM 702 C CA . ASP A 1 94 ? 14.461 -1.954 -17.303 1.00 55.06 94 ASP A CA 1
ATOM 703 C C . ASP A 1 94 ? 15.796 -2.274 -16.590 1.00 55.06 94 ASP A C 1
ATOM 705 O O . ASP A 1 94 ? 16.152 -1.587 -15.624 1.00 55.06 94 ASP A O 1
ATOM 709 N N . PRO A 1 95 ? 16.567 -3.283 -17.041 1.00 50.97 95 PRO A N 1
ATOM 710 C CA . PRO A 1 95 ? 17.719 -3.846 -16.322 1.00 50.97 95 PRO A CA 1
ATOM 711 C C . PRO A 1 95 ? 18.848 -2.860 -15.962 1.00 50.97 95 PRO A C 1
ATOM 713 O O . PRO A 1 95 ? 19.774 -3.236 -15.251 1.00 50.97 95 PRO A O 1
ATOM 716 N N . VAL A 1 96 ? 18.773 -1.602 -16.400 1.00 52.59 96 VAL A N 1
ATOM 717 C CA . VAL A 1 96 ? 19.749 -0.539 -16.124 1.00 52.59 96 VAL A CA 1
ATOM 718 C C . VAL A 1 96 ? 19.601 0.066 -14.714 1.00 52.59 96 VAL A C 1
ATOM 720 O O . VAL A 1 96 ? 20.589 0.526 -14.153 1.00 52.59 96 VAL A O 1
ATOM 723 N N . GLU A 1 97 ? 18.415 0.050 -14.089 1.00 50.00 97 GLU A N 1
ATOM 724 C CA . GLU A 1 97 ? 18.223 0.691 -12.767 1.00 50.00 97 GLU A CA 1
ATOM 725 C C . GLU A 1 97 ? 18.467 -0.230 -11.554 1.00 50.00 97 GLU A C 1
ATOM 727 O O . GLU A 1 97 ? 18.592 0.249 -10.423 1.00 50.00 97 GLU A O 1
ATOM 732 N N . LEU A 1 98 ? 18.588 -1.545 -11.765 1.00 51.72 98 LEU A N 1
ATOM 733 C CA . LEU A 1 98 ? 18.809 -2.525 -10.690 1.00 51.72 98 LEU A CA 1
ATOM 734 C C . LEU A 1 98 ? 20.200 -2.412 -10.035 1.00 51.72 98 LEU A C 1
ATOM 736 O O . LEU A 1 98 ? 20.364 -2.828 -8.889 1.00 51.72 98 LEU A O 1
ATOM 740 N N . GLU A 1 99 ? 21.184 -1.797 -10.703 1.00 49.22 99 GLU A N 1
ATOM 741 C CA . GLU A 1 99 ? 22.522 -1.546 -10.138 1.00 49.22 99 GLU A CA 1
ATOM 742 C C . GLU A 1 99 ? 22.523 -0.515 -8.996 1.00 49.22 99 GLU A C 1
ATOM 744 O O . GLU A 1 99 ? 23.423 -0.530 -8.155 1.00 49.22 99 GLU A O 1
ATOM 749 N N . VAL A 1 100 ? 21.513 0.359 -8.918 1.00 53.75 100 VAL A N 1
ATOM 750 C CA . VAL A 1 100 ? 21.453 1.427 -7.903 1.00 53.75 100 VAL A CA 1
ATOM 751 C C . VAL A 1 100 ? 20.890 0.923 -6.568 1.00 53.75 100 VAL A C 1
ATOM 753 O O . VAL A 1 100 ? 21.212 1.474 -5.521 1.00 53.75 100 VAL A O 1
ATOM 756 N N . LEU A 1 101 ? 20.096 -0.153 -6.572 1.00 53.00 101 LEU A N 1
ATOM 757 C CA . LEU A 1 101 ? 19.500 -0.743 -5.361 1.00 53.00 101 LEU A CA 1
ATOM 758 C C . LEU A 1 101 ? 20.397 -1.782 -4.662 1.00 53.00 101 LEU A C 1
ATOM 760 O O . LEU A 1 101 ? 20.038 -2.274 -3.593 1.00 53.00 101 LEU A O 1
ATOM 764 N N . GLY A 1 102 ? 21.548 -2.119 -5.255 1.00 51.66 102 GLY A N 1
ATOM 765 C CA . GLY A 1 102 ? 22.503 -3.110 -4.747 1.00 51.66 102 GLY A CA 1
ATOM 766 C C . GLY A 1 102 ? 23.762 -2.541 -4.079 1.00 51.66 102 GLY A C 1
ATOM 767 O O . GLY A 1 102 ? 24.720 -3.297 -3.910 1.00 51.66 102 GLY A O 1
ATOM 768 N N . ARG A 1 103 ? 23.803 -1.245 -3.736 1.00 39.94 103 ARG A N 1
ATOM 769 C CA . 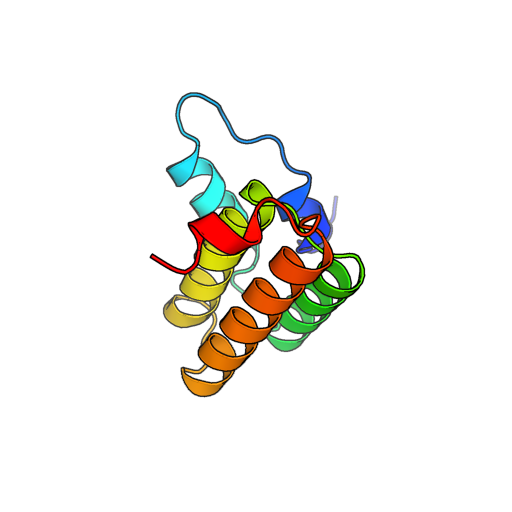ARG A 1 103 ? 24.937 -0.607 -3.040 1.00 39.94 103 ARG A CA 1
ATOM 770 C C . ARG A 1 103 ? 24.528 0.083 -1.749 1.00 39.94 103 ARG A C 1
ATOM 772 O O . ARG A 1 103 ? 23.489 0.774 -1.755 1.00 39.94 103 ARG A O 1
#

Foldseek 3Di:
DPDDQDALVCLLPDDADPVCRVVSLVVSLCSCQPPQPVRRVVRLLVVLVQADEPVSLVSVLSNLVCCVPRVVDDPVRSVVSNVSSVVSNVVPDDPPCPVVVPD

pLDDT: mean 87.53, std 15.0, range [39.53, 97.88]

Secondary structure (DSSP, 8-state):
--PPPP-HHHHHHSPPPTTSHHHHHHHHHHTTTTS-HHHHHHHHHHHHTT---HHHHHHHHHHHHHHHHHS---HHHHHHHHHHHHHHHHHHS-TTSTTTTT-

Radius of gyration: 14.05 Å; chains: 1; bounding box: 49×33×30 Å

Sequence (103 aa):
MTAAAPTVPALLAEELSPSRRAQHLEELCARFTGQPLDTTVASLRAALAVGIGMEDFRRLHVLISHLYHACGASIPLTTVLRTEVNAAVARRQDPVELEVLGR